Protein AF-A0A0U2Z6M3-F1 (afdb_monomer_lite)

Structure (mmCIF, N/CA/C/O backbone):
data_AF-A0A0U2Z6M3-F1
#
_entry.id   AF-A0A0U2Z6M3-F1
#
loop_
_atom_site.group_PDB
_atom_site.id
_atom_site.type_symbol
_atom_site.label_atom_id
_atom_site.label_alt_id
_atom_site.label_comp_id
_atom_site.label_asym_id
_atom_site.label_entity_id
_atom_site.label_seq_id
_atom_site.pdbx_PDB_ins_code
_atom_site.Cartn_x
_atom_site.Cartn_y
_atom_site.Cartn_z
_atom_site.occupancy
_atom_site.B_iso_or_equiv
_atom_site.auth_seq_id
_atom_site.auth_comp_id
_atom_site.auth_asym_id
_atom_site.auth_atom_id
_atom_site.pdbx_PDB_model_num
ATOM 1 N N . MET A 1 1 ? -27.696 10.901 34.944 1.00 48.94 1 MET A N 1
ATOM 2 C CA . MET A 1 1 ? -27.629 12.377 34.919 1.00 48.94 1 MET A CA 1
ATOM 3 C C . MET A 1 1 ? -26.166 12.754 35.007 1.00 48.94 1 MET A C 1
ATOM 5 O O . MET A 1 1 ? -25.543 12.403 36.001 1.00 48.94 1 MET A O 1
ATOM 9 N N . GLN A 1 2 ? -25.602 13.344 33.951 1.00 55.12 2 GLN A N 1
ATOM 10 C CA . GLN A 1 2 ? -24.229 13.856 33.984 1.00 55.12 2 GLN A CA 1
ATOM 11 C C . GLN A 1 2 ? -24.127 14.938 35.064 1.00 55.12 2 GLN A C 1
ATOM 13 O O . GLN A 1 2 ? -25.045 15.741 35.241 1.00 55.12 2 GLN A O 1
ATOM 18 N N . SER A 1 3 ? -23.038 14.930 35.828 1.00 62.41 3 SER A N 1
ATOM 19 C CA . SER A 1 3 ? -22.749 16.007 36.767 1.00 62.41 3 SER A CA 1
ATOM 20 C C . SER A 1 3 ? -22.324 17.240 35.974 1.00 62.41 3 SER A C 1
ATOM 22 O O . SER A 1 3 ? -21.308 17.187 35.286 1.00 62.41 3 SER A O 1
ATOM 24 N N . ILE A 1 4 ? -23.064 18.340 36.123 1.00 64.38 4 ILE A N 1
ATOM 25 C CA . ILE A 1 4 ? -22.875 19.649 35.455 1.00 64.38 4 ILE A CA 1
ATOM 26 C C . ILE A 1 4 ? -21.410 20.142 35.499 1.00 64.38 4 ILE A C 1
ATOM 28 O O . ILE A 1 4 ? -20.958 20.876 34.631 1.00 64.38 4 ILE A O 1
ATOM 32 N N . HIS A 1 5 ? -20.629 19.703 36.489 1.00 65.81 5 HIS A N 1
ATOM 33 C CA . HIS A 1 5 ? -19.209 20.032 36.635 1.00 65.81 5 HIS A CA 1
ATOM 34 C C . HIS A 1 5 ? -18.276 19.428 35.568 1.00 65.81 5 HIS A C 1
ATOM 36 O O . HIS A 1 5 ? -17.150 19.901 35.429 1.00 65.81 5 HIS A O 1
ATOM 42 N N . LEU A 1 6 ? -18.707 18.398 34.830 1.00 69.06 6 LEU A N 1
ATOM 43 C CA . LEU A 1 6 ? -17.921 17.785 33.749 1.00 69.06 6 LEU A CA 1
ATOM 44 C C . LEU A 1 6 ? -18.058 18.537 32.418 1.00 69.06 6 LEU A C 1
ATOM 46 O O . LEU A 1 6 ? -17.220 18.363 31.537 1.00 69.06 6 LEU A O 1
ATOM 50 N N . ASP A 1 7 ? -19.076 19.387 32.270 1.00 74.69 7 ASP A N 1
ATOM 51 C CA . ASP A 1 7 ? -19.313 20.111 31.026 1.00 74.69 7 ASP A CA 1
ATOM 52 C C . ASP A 1 7 ? -18.236 21.169 30.778 1.00 74.69 7 ASP A C 1
ATOM 54 O O . ASP A 1 7 ? -17.916 21.991 31.642 1.00 74.69 7 ASP A O 1
ATOM 58 N N . PHE A 1 8 ? -17.708 21.194 29.551 1.00 76.31 8 PHE A N 1
ATOM 59 C CA . PHE A 1 8 ? -16.636 22.109 29.147 1.00 76.31 8 PHE A CA 1
ATOM 60 C C . PHE A 1 8 ? -17.009 23.599 29.273 1.00 76.31 8 PHE A C 1
ATOM 6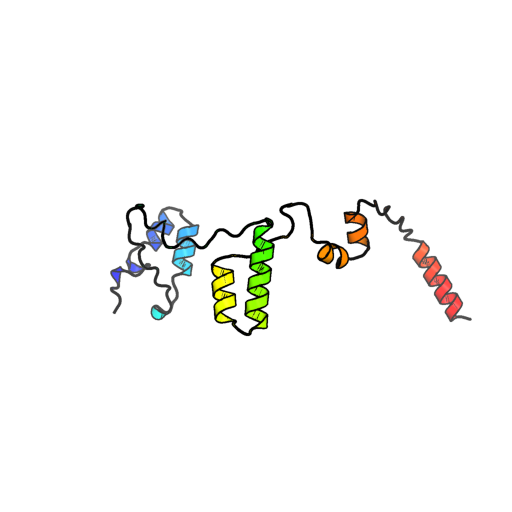2 O O . PHE A 1 8 ? -16.116 24.431 29.462 1.00 76.31 8 PHE A O 1
ATOM 69 N N . GLU A 1 9 ? -18.306 23.930 29.220 1.00 75.12 9 GLU A N 1
ATOM 70 C CA . GLU A 1 9 ? -18.848 25.279 29.459 1.00 75.12 9 GLU A CA 1
ATOM 71 C C . GLU A 1 9 ? -18.714 25.700 30.926 1.00 75.12 9 GLU A C 1
ATOM 73 O O . GLU A 1 9 ? -18.293 26.820 31.217 1.00 75.12 9 GLU A O 1
ATOM 78 N N . TYR A 1 10 ? -19.022 24.792 31.857 1.00 76.69 10 TYR A N 1
ATOM 79 C CA . TYR A 1 10 ? -19.099 25.090 33.289 1.00 76.69 10 TYR A CA 1
ATOM 80 C C . TYR A 1 10 ? -17.792 24.809 34.043 1.00 76.69 10 TYR A C 1
ATOM 82 O O . TYR A 1 10 ? -17.544 25.410 35.087 1.00 76.69 10 TYR A O 1
ATOM 90 N N . ASN A 1 11 ? -16.913 23.960 33.502 1.00 79.06 11 ASN A N 1
ATOM 91 C CA . ASN A 1 11 ? -15.578 23.686 34.054 1.00 79.06 11 ASN A CA 1
ATOM 92 C C . ASN A 1 11 ? -14.562 24.814 33.731 1.00 79.06 11 ASN A C 1
ATOM 94 O O . ASN A 1 11 ? -13.458 24.890 34.273 1.00 79.06 11 ASN A O 1
ATOM 98 N N . GLY A 1 12 ? -14.916 25.741 32.834 1.00 79.69 12 GLY A N 1
ATOM 99 C CA . GLY A 1 12 ? -14.052 26.866 32.462 1.00 79.69 12 GLY A CA 1
ATOM 100 C C . GLY A 1 12 ? -12.838 26.472 31.610 1.00 79.69 12 GLY A C 1
ATOM 101 O O . GLY A 1 12 ? -11.963 27.306 31.371 1.00 79.69 12 GLY A O 1
ATOM 102 N N . SER A 1 13 ? -12.778 25.230 31.119 1.00 82.00 13 SER A N 1
ATOM 103 C CA . SER A 1 13 ? -11.739 24.743 30.199 1.00 82.00 13 SER A CA 1
ATOM 104 C C . SER A 1 13 ? -11.713 25.538 28.892 1.00 82.00 13 SER A C 1
ATOM 106 O O . SER A 1 13 ? -10.637 25.872 28.399 1.00 82.00 13 SER A O 1
ATOM 108 N N . LEU A 1 14 ? -12.886 25.932 28.382 1.00 83.25 14 LEU A N 1
ATOM 109 C CA . LEU A 1 14 ? -13.005 26.789 27.201 1.00 83.25 14 LEU A CA 1
ATOM 110 C C . LEU A 1 14 ? -12.384 28.180 27.436 1.00 83.25 14 LEU A C 1
ATOM 112 O O . LEU A 1 14 ? -11.595 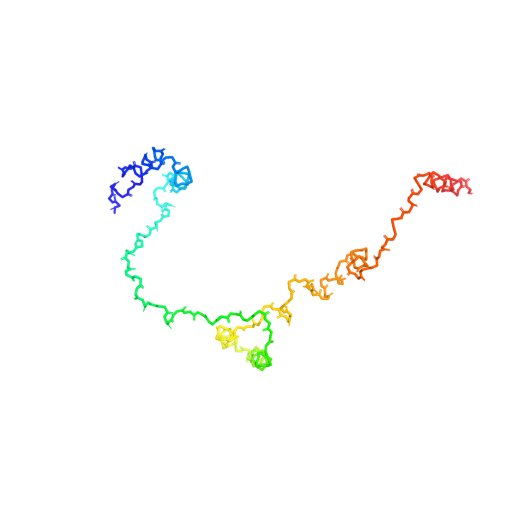28.658 26.622 1.00 83.25 14 LEU A O 1
ATOM 116 N N . ASN A 1 15 ? -12.661 28.792 28.593 1.00 84.44 15 ASN A N 1
ATOM 117 C CA . ASN A 1 15 ? -12.108 30.098 28.974 1.00 84.44 15 ASN A CA 1
ATOM 118 C C . ASN A 1 15 ? -10.588 30.039 29.189 1.00 84.44 15 ASN A C 1
ATOM 120 O O . ASN A 1 15 ? -9.865 30.972 28.830 1.00 84.44 15 ASN A O 1
ATOM 124 N N . LYS A 1 16 ? -10.076 28.928 29.732 1.00 85.19 16 LYS A N 1
ATOM 125 C CA . LYS A 1 16 ? -8.629 28.690 29.856 1.00 85.19 16 LYS A CA 1
ATOM 126 C C . LYS A 1 16 ? -7.969 28.568 28.480 1.00 85.19 16 LYS A C 1
ATOM 128 O O . LYS A 1 16 ? -6.978 29.245 28.234 1.00 85.19 16 LYS A O 1
ATOM 133 N N . ALA A 1 17 ? -8.551 27.796 27.560 1.00 84.75 17 ALA A N 1
ATOM 134 C CA . ALA A 1 17 ? -8.031 27.659 26.197 1.00 84.75 17 ALA A CA 1
ATOM 135 C C . ALA A 1 17 ? -8.030 28.993 25.425 1.00 84.75 17 ALA A C 1
ATOM 137 O O . ALA A 1 17 ? -7.069 29.287 24.712 1.00 84.75 17 ALA A O 1
ATOM 138 N N . ALA A 1 18 ? -9.063 29.822 25.616 1.00 84.25 18 ALA A N 1
ATOM 139 C CA . ALA A 1 18 ? -9.144 31.162 25.034 1.00 84.25 18 ALA A CA 1
ATOM 140 C C . ALA A 1 18 ? -8.088 32.122 25.613 1.00 84.25 18 ALA A C 1
ATOM 142 O O . ALA A 1 18 ? -7.413 32.828 24.868 1.00 84.25 18 ALA A O 1
ATOM 143 N N . SER A 1 19 ? -7.914 32.132 26.938 1.00 83.75 19 SER A N 1
ATOM 144 C CA . SER A 1 19 ? -6.986 33.050 27.621 1.00 83.75 19 SER A CA 1
ATOM 145 C C . SER A 1 19 ? -5.509 32.685 27.449 1.00 83.75 19 SER A C 1
ATOM 147 O O . SER A 1 19 ? -4.660 33.571 27.457 1.00 83.75 19 SER A O 1
ATOM 149 N N . GLN A 1 20 ? -5.190 31.404 27.251 1.00 84.69 20 GLN A N 1
ATOM 150 C CA . GLN A 1 20 ? -3.817 30.921 27.058 1.00 84.69 20 GLN A CA 1
ATOM 151 C C . GLN A 1 20 ? -3.318 31.033 25.604 1.00 84.69 20 GLN A C 1
ATOM 153 O O . GLN A 1 20 ? -2.186 30.658 25.315 1.00 84.69 20 GLN A O 1
ATOM 158 N N . GLY A 1 21 ? -4.137 31.539 24.673 1.00 75.25 21 GLY A N 1
ATOM 159 C CA . GLY A 1 21 ? -3.740 31.716 23.270 1.00 75.25 21 GLY A CA 1
ATOM 160 C C . GLY A 1 21 ? -3.634 30.412 22.467 1.00 75.25 21 GLY A C 1
ATOM 161 O O . GLY A 1 21 ? -3.106 30.407 21.355 1.00 75.25 21 GLY A O 1
ATOM 162 N N . HIS A 1 22 ? -4.160 29.298 22.983 1.00 80.12 22 HIS A N 1
ATOM 163 C CA . HIS A 1 22 ? -4.188 28.013 22.284 1.00 80.12 22 HIS A CA 1
ATOM 164 C C . HIS A 1 22 ? -5.385 27.938 21.326 1.00 80.12 22 HIS A C 1
ATOM 166 O O . HIS A 1 22 ? -6.331 27.182 21.545 1.00 80.12 22 HIS A O 1
ATOM 172 N N . GLY A 1 23 ? -5.335 28.715 20.238 1.00 79.25 23 GLY A N 1
ATOM 173 C CA . GLY A 1 23 ? -6.439 28.840 19.276 1.00 79.25 23 GLY A CA 1
ATOM 174 C C . GLY A 1 23 ? -6.935 27.505 18.705 1.00 79.25 23 GLY A C 1
ATOM 175 O O . GLY A 1 23 ? -8.136 27.321 18.542 1.00 79.25 23 GLY A O 1
ATOM 176 N N . ALA A 1 24 ? -6.037 26.539 18.486 1.00 83.06 24 ALA A N 1
ATOM 177 C CA . ALA A 1 24 ? -6.408 25.198 18.028 1.00 83.06 24 ALA A CA 1
ATOM 178 C C . ALA A 1 24 ? -7.189 24.401 19.089 1.00 83.06 24 ALA A C 1
ATOM 180 O O . ALA A 1 24 ? -8.187 23.762 18.768 1.00 83.06 24 ALA A O 1
ATOM 181 N N . ALA A 1 25 ? -6.771 24.471 20.358 1.00 81.19 25 ALA A N 1
ATOM 182 C CA . ALA A 1 25 ? -7.468 23.809 21.459 1.00 81.19 25 ALA A CA 1
ATOM 183 C C . ALA A 1 25 ? -8.833 24.459 21.717 1.00 81.19 25 ALA A C 1
ATOM 185 O O . ALA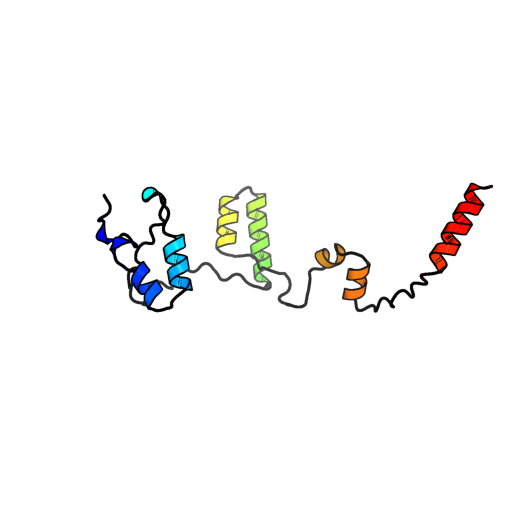 A 1 25 ? -9.816 23.761 21.942 1.00 81.19 25 ALA A O 1
ATOM 186 N N . PHE A 1 26 ? -8.909 25.788 21.622 1.00 86.00 26 PHE A N 1
ATOM 187 C CA . PHE A 1 26 ? -10.168 26.519 21.708 1.00 86.00 26 PHE A CA 1
ATOM 188 C C . PHE A 1 26 ? -11.127 26.141 20.571 1.00 86.00 26 PHE A C 1
ATOM 190 O O . PHE A 1 26 ? -12.276 25.804 20.839 1.00 86.00 26 PHE A O 1
ATOM 197 N N . ALA A 1 27 ? -10.655 26.133 19.319 1.00 86.00 27 ALA A N 1
ATOM 198 C CA . ALA A 1 27 ? -11.467 25.753 18.164 1.00 86.00 27 ALA A CA 1
ATOM 199 C C . ALA A 1 27 ? -11.975 24.307 18.264 1.00 86.00 27 ALA A C 1
ATOM 201 O O . ALA A 1 27 ? -13.131 24.041 17.946 1.00 86.00 27 ALA A O 1
ATOM 202 N N . LEU A 1 28 ? -11.142 23.386 18.758 1.00 84.19 28 LEU A N 1
ATOM 203 C CA . LEU A 1 28 ? -11.536 22.000 19.000 1.00 84.19 28 LEU A CA 1
ATOM 204 C C . LEU A 1 28 ? -12.596 21.891 20.107 1.00 84.19 28 LEU A C 1
ATOM 206 O O . LEU A 1 28 ? -13.615 21.236 19.907 1.00 84.19 28 LEU A O 1
ATOM 210 N N . LEU A 1 29 ? -12.387 22.545 21.255 1.00 84.62 29 LEU A N 1
ATOM 211 C CA . LEU A 1 29 ? -13.356 22.558 22.359 1.00 84.62 29 LEU A CA 1
ATOM 212 C C . LEU A 1 29 ? -14.694 23.168 21.933 1.00 84.62 29 LEU A C 1
ATOM 214 O O . LEU A 1 29 ? -15.740 22.659 22.323 1.00 84.62 29 LEU A O 1
ATOM 218 N N . LEU A 1 30 ? -14.658 24.214 21.105 1.00 84.56 30 LEU A N 1
ATOM 219 C CA . LEU A 1 30 ? -15.847 24.838 20.533 1.00 84.56 30 LEU A CA 1
ATOM 220 C C . LEU A 1 30 ? -16.561 23.905 19.543 1.00 84.56 30 LEU A C 1
ATOM 222 O O . LEU A 1 30 ? -17.780 23.801 19.581 1.00 84.56 30 LEU A O 1
ATOM 226 N N . ALA A 1 31 ? -15.819 23.187 18.696 1.00 82.81 31 ALA A N 1
ATOM 227 C CA . ALA A 1 31 ? -16.391 22.230 17.746 1.00 82.81 31 ALA A CA 1
ATOM 228 C C . ALA A 1 31 ? -17.024 21.006 18.433 1.00 82.81 31 ALA A C 1
ATOM 230 O O . ALA A 1 31 ? -17.983 20.440 17.917 1.00 82.81 31 ALA A O 1
ATOM 231 N N . MET A 1 32 ? -16.516 20.607 19.603 1.00 78.69 32 MET A N 1
ATOM 232 C CA . MET A 1 32 ? -17.108 19.540 20.424 1.00 78.69 32 MET A CA 1
ATOM 233 C C . MET A 1 32 ? -18.355 19.998 21.200 1.00 78.69 32 MET A C 1
ATOM 235 O O . MET A 1 32 ? -19.069 19.172 21.772 1.00 78.69 32 MET A O 1
ATOM 239 N N . LEU A 1 33 ? -18.628 21.305 21.224 1.00 80.75 33 LEU A N 1
ATOM 240 C CA . LEU A 1 33 ? -19.733 21.915 21.949 1.00 80.75 33 LEU A CA 1
ATOM 241 C C . LEU A 1 33 ? -21.021 21.906 21.106 1.00 80.75 33 LEU A C 1
ATOM 243 O O . LEU A 1 33 ? -21.472 22.932 20.606 1.00 80.75 33 LEU A O 1
ATOM 247 N N . GLN A 1 34 ? -21.624 20.733 20.916 1.00 70.25 34 GLN A N 1
ATOM 248 C CA . GLN A 1 34 ? -22.904 20.626 20.207 1.00 70.25 34 GLN A CA 1
ATOM 249 C C . GLN A 1 34 ? -24.069 21.109 21.092 1.00 70.25 34 GLN A C 1
ATOM 251 O O . GLN A 1 34 ? -24.056 20.901 22.305 1.00 70.25 34 GLN A O 1
ATOM 256 N N . GLU A 1 35 ? -25.098 21.735 20.514 1.00 69.50 35 GLU A N 1
ATOM 257 C CA . GLU A 1 35 ? -26.272 22.220 21.269 1.00 69.50 35 GLU A CA 1
ATOM 258 C C . GLU A 1 35 ? -27.013 21.082 21.994 1.00 69.50 35 GLU A C 1
ATOM 260 O O . GLU A 1 35 ? -27.497 21.253 23.113 1.00 69.50 35 GLU A O 1
ATOM 265 N N . ASN A 1 36 ? -27.047 19.889 21.391 1.00 74.44 36 ASN A N 1
ATOM 266 C CA . ASN A 1 36 ? -27.603 18.694 22.012 1.00 74.44 36 ASN A CA 1
ATOM 267 C C . ASN A 1 36 ? -26.555 17.992 22.890 1.00 74.44 36 ASN A C 1
ATOM 269 O O . ASN A 1 36 ? -25.618 17.377 22.384 1.00 74.44 36 ASN A O 1
ATOM 273 N N . GLN A 1 37 ? -26.755 18.034 24.209 1.00 65.38 37 GLN A N 1
ATOM 274 C CA . GLN A 1 37 ? -25.890 17.388 25.206 1.00 65.38 37 GLN A CA 1
ATOM 275 C C . GLN A 1 37 ? -25.747 15.870 24.989 1.00 65.38 37 GLN A C 1
ATOM 277 O O . GLN A 1 37 ? -24.699 15.302 25.288 1.00 65.38 37 GLN A O 1
ATOM 282 N N . LEU A 1 38 ? -26.775 15.209 24.441 1.00 69.00 38 LEU A N 1
ATOM 283 C CA . LEU A 1 38 ? -26.752 13.762 24.192 1.00 69.00 38 LEU A CA 1
ATOM 284 C C . LEU A 1 38 ? -25.850 13.363 23.017 1.00 69.00 38 LEU A C 1
ATOM 286 O O . LEU A 1 38 ? -25.376 12.230 22.986 1.00 69.00 38 LEU A O 1
ATOM 290 N N . ASP A 1 39 ? -25.594 14.286 22.089 1.00 69.00 39 ASP A N 1
ATOM 291 C CA . ASP A 1 39 ? -24.781 14.042 20.891 1.00 69.00 39 ASP A CA 1
ATOM 292 C C . ASP A 1 39 ? -23.312 14.448 21.081 1.00 69.00 39 ASP A C 1
ATOM 294 O O . ASP A 1 39 ? -22.495 14.289 20.172 1.00 69.00 39 ASP A O 1
ATOM 298 N N . ARG A 1 40 ? -22.948 14.991 22.250 1.00 71.56 40 ARG A N 1
ATOM 299 C CA . ARG A 1 40 ? -21.569 15.411 22.514 1.00 71.56 40 ARG A CA 1
ATOM 300 C C . ARG A 1 40 ? -20.660 14.181 22.623 1.00 71.56 40 ARG A C 1
ATOM 302 O O . ARG A 1 40 ? -20.964 13.264 23.394 1.00 71.56 40 ARG A O 1
ATOM 309 N N . PRO A 1 41 ? -19.524 14.146 21.901 1.00 64.44 41 PRO A N 1
ATOM 310 C CA . PRO A 1 41 ? -18.605 13.021 21.969 1.00 64.44 41 PRO A CA 1
ATOM 311 C C . PRO A 1 41 ? -18.012 12.909 23.378 1.00 64.44 41 PRO A C 1
ATOM 313 O O . PRO A 1 41 ? -17.341 13.818 23.866 1.00 64.44 41 PRO A O 1
ATOM 316 N N . GLN A 1 42 ? -18.248 11.773 24.033 1.00 65.00 42 GLN A N 1
ATOM 317 C CA . GLN A 1 42 ? -17.646 11.463 25.327 1.00 65.00 42 GLN A CA 1
ATOM 318 C C . GLN A 1 42 ? -16.240 10.919 25.096 1.00 65.00 42 GLN A C 1
ATOM 320 O O . GLN A 1 42 ? -16.043 9.739 24.808 1.00 65.00 42 GLN A O 1
ATOM 325 N N . LEU A 1 43 ? -15.251 11.796 25.214 1.00 62.28 43 LEU A N 1
ATOM 326 C CA . LEU A 1 43 ? -13.865 11.374 25.336 1.00 62.28 43 LEU A CA 1
ATOM 327 C C . LEU A 1 43 ? -13.691 10.869 26.767 1.00 62.28 43 LEU A C 1
ATOM 329 O O . LEU A 1 43 ? -13.694 11.661 27.707 1.00 62.28 43 LEU A O 1
ATOM 333 N N . ALA A 1 44 ? -13.588 9.553 26.943 1.00 63.09 44 ALA A N 1
ATOM 334 C CA . ALA A 1 44 ? -13.149 9.011 28.219 1.00 63.09 44 ALA A CA 1
ATOM 335 C C . ALA A 1 44 ? -11.800 9.655 28.563 1.00 63.09 44 ALA A C 1
ATOM 337 O O . ALA A 1 44 ? -10.906 9.702 27.710 1.00 63.09 44 ALA A O 1
ATOM 338 N N . GLU A 1 45 ? -11.654 10.165 29.790 1.00 58.44 45 GLU A N 1
ATOM 339 C CA . GLU A 1 45 ? -10.336 10.533 30.291 1.00 58.44 45 GLU A CA 1
ATOM 340 C C . GLU A 1 45 ? -9.466 9.292 30.156 1.00 58.44 45 GLU A C 1
ATOM 342 O O . GLU A 1 45 ? -9.738 8.253 30.763 1.00 58.44 45 GLU A O 1
ATOM 347 N N . ARG A 1 46 ? -8.458 9.372 29.283 1.00 52.69 46 ARG A N 1
ATOM 348 C CA . ARG A 1 46 ? -7.462 8.319 29.191 1.00 52.69 46 ARG A CA 1
ATOM 349 C C . ARG A 1 46 ? -6.861 8.239 30.591 1.00 52.69 46 ARG A C 1
ATOM 351 O O . ARG A 1 46 ? -6.322 9.260 31.031 1.00 52.69 46 ARG A O 1
ATOM 358 N N . PRO A 1 47 ? -6.979 7.107 31.308 1.00 52.31 47 PRO A N 1
ATOM 359 C CA . PRO A 1 47 ? -6.273 6.981 32.567 1.00 52.31 47 PRO A CA 1
ATOM 360 C C . PRO A 1 47 ? -4.816 7.331 32.279 1.00 52.31 47 PRO A C 1
ATOM 362 O O . PRO A 1 47 ? -4.280 6.958 31.228 1.00 52.31 47 PRO A O 1
ATOM 365 N N . ALA A 1 48 ? -4.200 8.114 33.164 1.00 56.31 48 ALA A N 1
ATOM 366 C CA . ALA A 1 48 ? -2.761 8.327 33.161 1.00 56.31 48 ALA A CA 1
ATOM 367 C C . ALA A 1 48 ? -2.092 6.997 33.548 1.00 56.31 48 ALA A C 1
ATOM 369 O O . ALA A 1 48 ? -1.524 6.850 34.625 1.00 56.31 48 ALA A O 1
ATOM 370 N N . ASP A 1 49 ? -2.261 5.987 32.701 1.00 47.22 49 ASP A N 1
ATOM 371 C CA . ASP A 1 49 ? -1.709 4.669 32.891 1.00 47.22 49 ASP A CA 1
ATOM 372 C C . ASP A 1 49 ? -0.253 4.733 32.468 1.00 47.22 49 ASP A C 1
ATOM 374 O O . ASP A 1 49 ? 0.084 4.960 31.305 1.00 47.22 49 ASP A O 1
ATOM 378 N N . ASN A 1 50 ? 0.584 4.577 33.492 1.00 48.44 50 ASN A N 1
ATOM 379 C CA . ASN A 1 50 ? 1.938 4.057 33.455 1.00 48.44 50 ASN A CA 1
ATOM 380 C C . ASN A 1 50 ? 2.315 3.496 32.078 1.00 48.44 50 ASN A C 1
ATOM 382 O O . ASN A 1 50 ? 1.771 2.482 31.640 1.00 48.44 50 ASN A O 1
ATOM 386 N N . GLU A 1 51 ? 3.309 4.115 31.443 1.00 52.12 51 GLU A N 1
ATOM 387 C CA . GLU A 1 51 ? 3.944 3.725 30.175 1.00 52.12 51 GLU A CA 1
ATOM 388 C C . GLU A 1 51 ? 4.676 2.362 30.244 1.00 52.12 51 GLU A C 1
ATOM 390 O O . GLU A 1 51 ? 5.721 2.141 29.632 1.00 52.12 51 GLU A O 1
ATOM 395 N N . GLN A 1 52 ? 4.171 1.410 31.024 1.00 53.47 52 GLN A N 1
ATOM 396 C CA . GLN A 1 52 ? 4.811 0.141 31.314 1.00 53.47 52 GLN A CA 1
ATOM 397 C C . GLN A 1 52 ? 3.998 -1.018 30.730 1.00 53.47 52 GLN A C 1
ATOM 399 O O . GLN A 1 52 ? 3.127 -1.602 31.361 1.00 53.47 52 GLN A O 1
ATOM 404 N N . LYS A 1 53 ? 4.419 -1.414 29.521 1.00 53.34 53 LYS A N 1
ATOM 405 C CA . LYS A 1 53 ? 4.419 -2.806 29.031 1.00 53.34 53 LYS A CA 1
ATOM 406 C C . LYS A 1 53 ? 3.062 -3.498 28.792 1.00 53.34 53 LYS A C 1
ATOM 408 O O . LYS A 1 53 ? 2.926 -4.677 29.096 1.00 53.34 53 LYS A O 1
ATOM 413 N N . GLN A 1 54 ? 2.124 -2.854 28.098 1.00 49.72 54 GLN A N 1
ATOM 414 C CA . GLN A 1 54 ? 1.087 -3.580 27.327 1.00 49.72 54 GLN A CA 1
ATOM 415 C C . GLN A 1 54 ? 1.505 -3.873 25.868 1.00 49.72 54 GLN A C 1
ATOM 417 O O . GLN A 1 54 ? 0.745 -4.428 25.087 1.00 49.72 54 GLN A O 1
ATOM 422 N N . ALA A 1 55 ? 2.742 -3.546 25.484 1.00 52.50 55 ALA A N 1
ATOM 423 C CA . ALA A 1 55 ? 3.189 -3.514 24.088 1.00 52.50 55 ALA A CA 1
ATOM 424 C C . ALA A 1 55 ? 3.403 -4.878 23.389 1.00 52.50 55 ALA A C 1
ATOM 426 O O . ALA A 1 55 ? 3.834 -4.890 22.241 1.00 52.50 55 ALA A O 1
ATOM 427 N N . LEU A 1 56 ? 3.161 -6.017 24.046 1.00 53.25 56 LEU A N 1
ATOM 428 C CA . LEU A 1 56 ? 3.553 -7.333 23.511 1.00 53.25 56 LEU A CA 1
ATOM 429 C C . LEU A 1 56 ? 2.402 -8.211 23.006 1.00 53.25 56 LEU A C 1
ATOM 431 O O . LEU A 1 56 ? 2.686 -9.157 22.280 1.00 53.25 56 LEU A O 1
ATOM 435 N N . PHE A 1 57 ? 1.140 -7.914 23.333 1.00 53.31 57 PHE A N 1
ATOM 436 C CA . PHE A 1 57 ? 0.024 -8.812 22.989 1.00 53.31 57 PHE A CA 1
ATOM 437 C C . PHE A 1 57 ? -0.929 -8.306 21.897 1.00 53.31 57 PHE A C 1
ATOM 439 O O . PHE A 1 57 ? -1.686 -9.114 21.374 1.00 53.31 57 PHE A O 1
ATOM 446 N N . ASP A 1 58 ? -0.831 -7.040 21.472 1.00 60.12 58 ASP A N 1
ATOM 447 C CA . ASP A 1 58 ? -1.828 -6.438 20.565 1.00 60.12 58 ASP A CA 1
A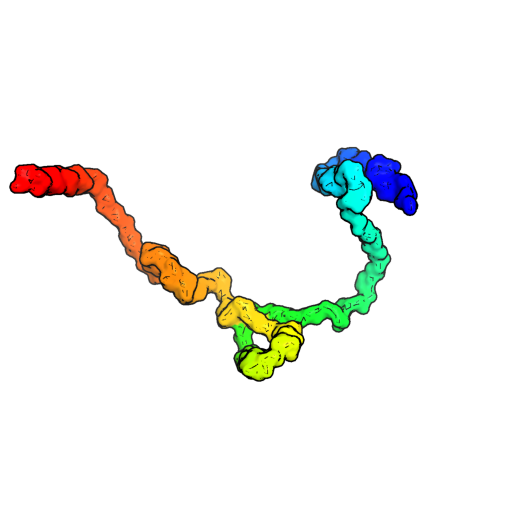TOM 448 C C . ASP A 1 58 ? -1.270 -5.913 19.233 1.00 60.12 58 ASP A C 1
ATOM 450 O O . ASP A 1 58 ? -2.001 -5.293 18.456 1.00 60.12 58 ASP A O 1
ATOM 454 N N . LYS A 1 59 ? 0.018 -6.118 18.924 1.00 69.38 59 LYS A N 1
ATOM 455 C CA . LYS A 1 59 ? 0.559 -5.603 17.660 1.00 69.38 59 LYS A CA 1
ATOM 456 C C . LYS A 1 59 ? 0.279 -6.589 16.527 1.00 69.38 59 LYS A C 1
ATOM 458 O O . LYS A 1 59 ? 0.833 -7.685 16.497 1.00 69.38 59 LYS A O 1
ATOM 463 N N . ALA A 1 60 ? -0.579 -6.177 15.593 1.00 74.06 60 ALA A N 1
ATOM 464 C CA . ALA A 1 60 ? -0.733 -6.853 14.311 1.00 74.06 60 ALA A CA 1
ATOM 465 C C . ALA A 1 60 ? 0.642 -7.005 13.623 1.00 74.06 60 ALA A C 1
ATOM 467 O O . ALA A 1 60 ? 1.509 -6.143 13.816 1.00 74.06 60 ALA A O 1
ATOM 468 N N . PRO A 1 61 ? 0.859 -8.082 12.848 1.00 84.44 61 PRO A N 1
ATOM 469 C CA . PRO A 1 61 ? 2.104 -8.273 12.114 1.00 84.44 61 PRO A CA 1
ATOM 470 C C . PRO A 1 61 ? 2.376 -7.072 11.201 1.00 84.44 61 PRO A C 1
ATOM 472 O O . PRO A 1 61 ? 1.465 -6.542 10.562 1.00 84.44 61 PRO A O 1
ATOM 475 N N . ASP A 1 62 ? 3.634 -6.631 11.158 1.00 85.31 62 ASP A N 1
ATOM 476 C CA . ASP A 1 62 ? 4.035 -5.517 10.303 1.00 85.31 62 ASP A CA 1
ATOM 477 C C . ASP A 1 62 ? 3.848 -5.912 8.827 1.00 85.31 62 ASP A C 1
ATOM 479 O O . ASP A 1 62 ? 4.243 -6.999 8.401 1.00 85.31 62 ASP A O 1
ATOM 483 N N . ILE A 1 63 ? 3.234 -5.023 8.042 1.00 87.81 63 ILE A N 1
ATOM 484 C CA . ILE A 1 63 ? 2.944 -5.274 6.628 1.00 87.81 63 ILE A CA 1
ATOM 485 C C . ILE A 1 63 ? 4.214 -5.000 5.804 1.00 87.81 63 ILE A C 1
ATOM 487 O O . ILE A 1 63 ? 4.736 -3.880 5.845 1.00 87.81 63 ILE A O 1
ATOM 491 N N . PRO A 1 64 ? 4.728 -5.982 5.046 1.00 88.81 64 PRO A N 1
ATOM 492 C CA . PRO A 1 64 ? 5.943 -5.804 4.264 1.00 88.81 64 PRO A CA 1
ATOM 493 C C . PRO A 1 64 ? 5.713 -4.875 3.060 1.00 88.81 64 PRO A C 1
ATOM 495 O O . PRO A 1 64 ? 4.687 -4.923 2.387 1.00 88.81 64 PRO A O 1
ATOM 498 N N . LEU A 1 65 ? 6.698 -4.024 2.755 1.00 88.38 65 LEU A N 1
ATOM 499 C CA . LEU A 1 65 ? 6.629 -3.105 1.605 1.00 88.38 65 LEU A CA 1
ATOM 500 C C . LEU A 1 65 ? 6.921 -3.797 0.271 1.00 88.38 65 LEU A C 1
ATOM 502 O O . LEU A 1 65 ? 6.358 -3.423 -0.751 1.00 88.38 65 LEU A O 1
ATOM 506 N N . LYS A 1 66 ? 7.829 -4.778 0.293 1.00 88.56 66 LYS A N 1
ATOM 507 C CA . LYS A 1 66 ? 8.176 -5.625 -0.849 1.00 88.56 66 LYS A CA 1
ATOM 508 C C . LYS A 1 66 ? 8.005 -7.089 -0.480 1.00 88.56 66 LYS A C 1
AT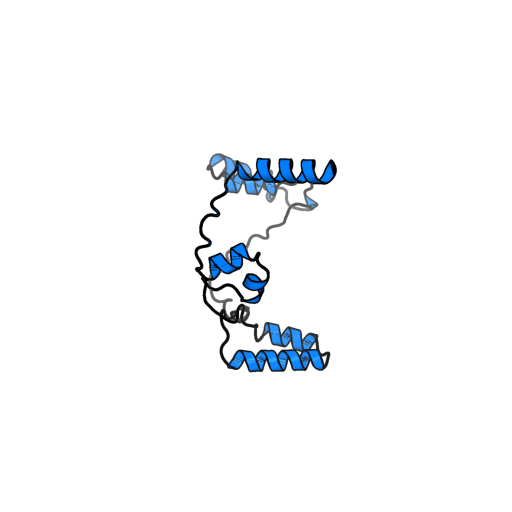OM 510 O O . LYS A 1 66 ? 8.170 -7.445 0.689 1.00 88.56 66 LYS A O 1
ATOM 515 N N . PRO A 1 67 ? 7.787 -7.947 -1.471 1.00 89.44 67 PRO A N 1
ATOM 516 C CA . PRO A 1 67 ? 7.789 -9.370 -1.258 1.00 89.44 67 PRO A CA 1
ATOM 517 C C . PRO A 1 67 ? 9.170 -9.970 -1.015 1.00 89.44 67 PRO A C 1
ATOM 519 O O . PRO A 1 67 ? 10.175 -9.601 -1.620 1.00 89.44 67 PRO A O 1
ATOM 522 N N . GLU A 1 68 ? 9.150 -10.979 -0.161 1.00 89.88 68 GLU A N 1
ATOM 523 C CA . GLU A 1 68 ? 10.189 -11.986 0.083 1.00 89.88 68 GLU A CA 1
ATOM 524 C C . GLU A 1 68 ? 9.637 -13.332 -0.435 1.00 89.88 68 GLU A C 1
ATOM 526 O O . GLU A 1 68 ? 8.415 -13.506 -0.365 1.00 89.88 68 GLU A O 1
ATOM 531 N N . PRO A 1 69 ? 10.454 -14.302 -0.889 1.00 88.75 69 PRO A N 1
ATOM 532 C CA . PRO A 1 69 ? 9.961 -15.556 -1.480 1.00 88.75 69 PRO A CA 1
ATOM 533 C C . PRO A 1 69 ? 8.891 -16.303 -0.662 1.00 88.75 69 PRO A C 1
ATOM 535 O O . PRO A 1 69 ? 7.956 -16.855 -1.231 1.00 88.75 69 PRO A O 1
ATOM 538 N N . GLN A 1 70 ? 8.970 -16.251 0.671 1.00 90.19 70 GLN A N 1
ATOM 539 C CA . GLN A 1 70 ? 7.985 -16.853 1.582 1.00 90.19 70 GLN A CA 1
ATOM 540 C C . GLN A 1 70 ? 6.554 -16.312 1.408 1.00 90.19 70 GLN A C 1
ATOM 542 O O . GLN A 1 70 ? 5.584 -17.035 1.621 1.00 90.19 70 GLN A O 1
ATOM 547 N N . HIS A 1 71 ? 6.398 -15.052 0.990 1.00 91.50 71 HIS A N 1
ATOM 548 C CA . HIS A 1 71 ? 5.076 -14.450 0.822 1.00 91.50 71 HIS A CA 1
ATOM 549 C C . HIS A 1 71 ? 4.321 -15.097 -0.339 1.00 91.50 71 HIS A C 1
ATOM 551 O O . HIS A 1 71 ? 3.095 -15.094 -0.340 1.00 91.50 71 HIS A O 1
ATOM 557 N N . TRP A 1 72 ? 5.027 -15.678 -1.318 1.00 90.75 72 TRP A N 1
ATOM 558 C CA . TRP A 1 72 ? 4.379 -16.293 -2.481 1.00 90.75 72 TRP A CA 1
ATOM 559 C C . TRP A 1 72 ? 3.683 -17.586 -2.074 1.00 90.75 72 TRP A C 1
ATOM 561 O O . TRP A 1 72 ? 2.588 -17.885 -2.541 1.00 90.75 72 TRP A O 1
ATOM 571 N N . GLU A 1 73 ? 4.284 -18.315 -1.135 1.00 92.94 73 GLU A N 1
ATOM 572 C CA . GLU A 1 73 ? 3.669 -19.489 -0.523 1.00 92.94 73 GLU A CA 1
ATOM 573 C C . GLU A 1 73 ? 2.466 -19.105 0.351 1.00 92.94 73 GLU A C 1
ATOM 575 O O . GLU A 1 73 ? 1.468 -19.829 0.381 1.00 92.94 73 GLU A O 1
ATOM 580 N N . PHE A 1 74 ? 2.528 -17.965 1.049 1.00 93.62 74 PHE A N 1
ATOM 581 C CA . PHE A 1 74 ? 1.410 -17.474 1.861 1.00 93.62 74 PHE A CA 1
ATOM 582 C C . PHE A 1 74 ? 0.207 -17.071 1.011 1.00 93.62 74 PHE A C 1
ATOM 584 O O . PHE A 1 74 ? -0.917 -17.429 1.371 1.00 93.62 74 PHE A O 1
ATOM 591 N N . GLU A 1 75 ? 0.439 -16.403 -0.119 1.00 92.12 75 GLU A N 1
ATOM 592 C CA . GLU A 1 75 ? -0.607 -16.064 -1.090 1.00 92.12 75 GLU A CA 1
ATOM 593 C C . GLU A 1 75 ? -1.186 -17.309 -1.766 1.00 92.12 75 GLU A C 1
ATOM 595 O O . GLU A 1 75 ? -2.404 -17.421 -1.900 1.00 92.12 75 GLU A O 1
ATOM 600 N N . ALA A 1 76 ? -0.352 -18.297 -2.107 1.00 93.62 76 ALA A N 1
ATOM 601 C CA . ALA A 1 76 ? -0.836 -19.569 -2.643 1.00 93.62 76 ALA A CA 1
ATOM 602 C C . ALA A 1 76 ? -1.792 -20.270 -1.660 1.00 93.62 76 ALA A C 1
ATOM 604 O O . ALA A 1 76 ? -2.894 -20.663 -2.041 1.00 93.62 76 ALA A O 1
ATOM 605 N N . ARG A 1 77 ? -1.436 -20.337 -0.368 1.00 93.62 77 ARG A N 1
ATOM 606 C CA . ARG A 1 77 ? -2.334 -20.890 0.665 1.00 93.62 77 ARG A CA 1
ATOM 607 C C . ARG A 1 77 ? -3.602 -20.059 0.851 1.00 93.62 77 ARG A C 1
ATOM 609 O O . ARG A 1 77 ? -4.668 -20.620 1.095 1.00 93.62 77 ARG A O 1
ATOM 616 N N . HIS A 1 78 ? -3.506 -18.734 0.763 1.00 93.81 78 HIS A N 1
ATOM 617 C CA . HIS A 1 78 ? -4.677 -17.863 0.835 1.00 93.81 78 HIS A CA 1
ATOM 618 C C . HIS A 1 78 ? -5.646 -18.140 -0.325 1.00 93.81 78 HIS A C 1
ATOM 620 O O . HIS A 1 78 ? -6.848 -18.303 -0.098 1.00 93.81 78 HIS A O 1
ATOM 626 N N . ALA A 1 79 ? -5.116 -18.281 -1.543 1.00 94.31 79 ALA A N 1
ATOM 627 C CA . ALA A 1 79 ? -5.882 -18.654 -2.727 1.00 94.31 79 ALA A CA 1
ATOM 628 C C . ALA A 1 79 ? -6.534 -20.040 -2.580 1.00 94.31 79 ALA A C 1
ATOM 630 O O . ALA A 1 79 ? -7.706 -20.192 -2.929 1.00 94.31 79 ALA A O 1
ATOM 631 N N . ASP A 1 80 ? -5.839 -21.016 -1.989 1.00 96.25 80 ASP A N 1
ATOM 632 C CA . ASP A 1 80 ? -6.406 -22.339 -1.698 1.00 96.25 80 ASP A CA 1
ATOM 633 C C . ASP A 1 80 ? -7.604 -22.256 -0.738 1.00 96.25 80 ASP A C 1
ATOM 635 O O . ASP A 1 80 ? -8.641 -22.878 -0.988 1.00 96.25 80 ASP A O 1
ATOM 639 N N . TYR A 1 81 ? -7.515 -21.453 0.332 1.00 94.94 81 TYR A N 1
ATOM 640 C CA . TYR A 1 81 ? -8.644 -21.244 1.249 1.00 94.94 81 TYR A CA 1
ATOM 641 C C . TYR A 1 81 ? -9.842 -20.586 0.557 1.00 94.94 81 TYR A C 1
ATOM 643 O O . TYR A 1 81 ? -10.987 -20.965 0.821 1.00 94.94 81 TYR A O 1
ATOM 651 N N . ILE A 1 82 ? -9.596 -19.629 -0.343 1.00 94.31 82 ILE A N 1
ATOM 652 C CA . ILE A 1 82 ? -10.653 -19.002 -1.148 1.00 94.31 82 ILE A CA 1
ATOM 653 C C . ILE A 1 82 ? -11.285 -20.031 -2.090 1.00 94.31 82 ILE A C 1
ATOM 655 O O . ILE A 1 82 ? -12.512 -20.120 -2.160 1.00 94.31 82 ILE A O 1
ATOM 659 N N . HIS A 1 83 ? -10.471 -20.839 -2.775 1.00 96.06 83 HIS A N 1
ATOM 660 C CA . HIS A 1 83 ? -10.946 -21.866 -3.702 1.00 96.06 83 HIS A CA 1
ATOM 661 C C . HIS A 1 83 ? -11.815 -22.918 -2.998 1.00 96.06 83 HIS A C 1
ATOM 663 O O . HIS A 1 83 ? -12.844 -23.339 -3.526 1.00 96.06 83 HIS A O 1
ATOM 669 N N . GLN A 1 84 ? -11.458 -23.274 -1.763 1.00 95.69 84 GLN A N 1
ATOM 670 C CA . GLN A 1 84 ? -12.225 -24.181 -0.905 1.00 95.69 84 GLN A CA 1
ATOM 671 C C . GLN A 1 84 ? -13.439 -23.517 -0.225 1.00 95.69 84 GLN A C 1
ATOM 673 O O . GLN A 1 84 ? -14.073 -24.137 0.628 1.00 95.69 84 GLN A O 1
ATOM 678 N N . GLN A 1 85 ? -13.774 -22.269 -0.577 1.00 93.81 85 GLN A N 1
ATOM 679 C CA . GLN A 1 85 ? -14.881 -21.486 -0.007 1.00 93.81 85 GLN A CA 1
ATOM 680 C C . GLN A 1 85 ? -14.765 -21.241 1.512 1.00 93.81 85 GLN A C 1
ATOM 682 O O . GLN A 1 85 ? -15.746 -20.918 2.185 1.00 93.81 85 GLN A O 1
ATOM 687 N N . GLN A 1 86 ? -13.557 -21.329 2.074 1.00 95.12 86 GLN A N 1
ATOM 688 C CA . GLN A 1 86 ? -13.286 -21.117 3.498 1.00 95.12 86 GLN A CA 1
ATOM 689 C C . GLN A 1 86 ? -12.928 -19.653 3.787 1.00 95.12 86 GLN A C 1
ATOM 691 O O . GLN A 1 86 ? -11.824 -19.333 4.227 1.00 95.12 86 GLN A O 1
ATOM 696 N N . LEU A 1 87 ? -13.874 -18.736 3.565 1.00 93.38 87 LEU A N 1
ATOM 697 C CA . LEU A 1 87 ? -13.621 -17.288 3.667 1.00 93.38 87 LEU A CA 1
ATOM 698 C C . LEU A 1 87 ? -13.174 -16.830 5.066 1.00 93.38 87 LEU A C 1
ATOM 700 O O . LEU A 1 87 ? -12.366 -15.911 5.187 1.00 93.38 87 LEU A O 1
ATOM 704 N N . VAL A 1 88 ? -13.669 -17.472 6.128 1.00 94.44 88 VAL A N 1
ATOM 705 C CA . VAL A 1 88 ? -13.274 -17.151 7.512 1.00 94.44 88 VAL A CA 1
ATOM 706 C C . VAL A 1 88 ? -11.811 -17.519 7.754 1.00 94.44 88 VAL A C 1
ATOM 708 O O . VAL A 1 88 ? -11.051 -16.704 8.276 1.00 94.44 88 VAL A O 1
ATOM 711 N N . SER A 1 89 ? -11.408 -18.715 7.318 1.00 93.56 89 SER A N 1
ATOM 712 C CA . SER A 1 89 ? -10.022 -19.184 7.387 1.00 93.56 89 SER A CA 1
ATOM 713 C C . SER A 1 89 ? -9.104 -18.314 6.533 1.00 93.56 89 SER A C 1
ATOM 715 O O . SER A 1 89 ? -8.047 -17.907 7.004 1.00 93.56 89 SER A O 1
ATOM 717 N N . ALA A 1 90 ? -9.535 -17.956 5.318 1.00 93.69 90 ALA A N 1
ATOM 718 C CA . ALA A 1 90 ? -8.795 -17.068 4.425 1.00 93.69 90 ALA A CA 1
ATOM 719 C C . ALA A 1 90 ? -8.555 -15.693 5.068 1.00 93.69 90 ALA A C 1
ATOM 721 O O . ALA A 1 90 ? -7.430 -15.19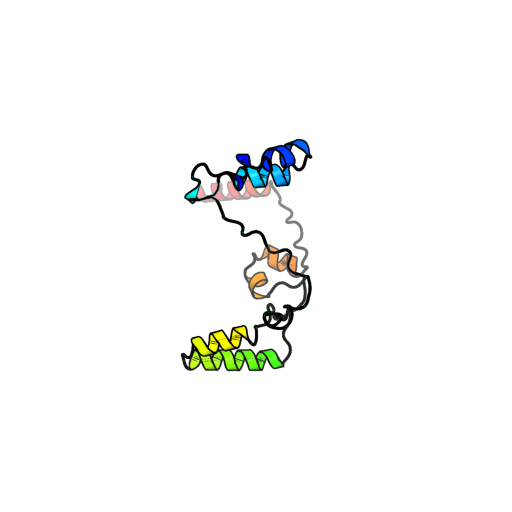2 5.062 1.00 93.69 90 ALA A O 1
ATOM 722 N N . ARG A 1 91 ? -9.592 -15.103 5.677 1.00 93.12 91 ARG A N 1
ATOM 723 C CA . ARG A 1 91 ? -9.493 -13.810 6.365 1.00 93.12 91 ARG A CA 1
ATOM 724 C C . ARG A 1 91 ? -8.553 -13.878 7.566 1.00 93.12 91 ARG A C 1
ATOM 726 O O . ARG A 1 91 ? -7.702 -13.007 7.705 1.00 93.12 91 ARG A O 1
ATOM 733 N N . LEU A 1 92 ? -8.679 -14.904 8.408 1.00 92.75 92 LEU A N 1
ATOM 734 C CA . LEU A 1 92 ? -7.771 -15.101 9.541 1.00 92.75 92 LEU A CA 1
ATOM 735 C C . LEU A 1 92 ? -6.323 -15.267 9.064 1.00 92.75 92 LEU A C 1
ATOM 737 O O . LEU A 1 92 ? -5.420 -14.644 9.614 1.00 92.75 92 LEU A O 1
ATOM 741 N N . TRP A 1 93 ? -6.114 -16.072 8.021 1.00 94.12 93 TRP A N 1
ATOM 742 C CA . TRP A 1 93 ? -4.799 -16.302 7.435 1.00 94.12 93 TRP A CA 1
ATOM 743 C C . TRP A 1 93 ? -4.152 -15.002 6.958 1.00 94.12 93 TRP A C 1
ATOM 745 O O . TRP A 1 93 ? -3.001 -14.750 7.300 1.00 94.12 93 TRP A O 1
ATOM 755 N N . HIS A 1 94 ? -4.908 -14.157 6.251 1.00 91.88 94 HIS A N 1
ATOM 756 C CA . HIS A 1 94 ? -4.439 -12.853 5.783 1.00 91.88 94 HIS A CA 1
ATOM 757 C C . HIS A 1 94 ? -4.129 -11.888 6.939 1.00 91.88 94 HIS A C 1
ATOM 759 O O . HIS A 1 94 ? -3.147 -11.157 6.886 1.00 91.88 94 HIS A O 1
ATOM 765 N N . CYS A 1 95 ? -4.917 -11.910 8.021 1.00 90.56 95 CYS A N 1
ATOM 766 C CA . CYS A 1 95 ? -4.620 -11.108 9.213 1.00 90.56 95 CYS A CA 1
ATOM 767 C C . CYS A 1 95 ? -3.320 -11.537 9.914 1.00 90.56 95 CYS A C 1
ATOM 769 O O . CYS A 1 95 ? -2.652 -10.700 10.514 1.00 90.56 95 CYS A O 1
ATOM 771 N N . LEU A 1 96 ? -2.976 -12.828 9.863 1.00 90.94 96 LEU A N 1
ATOM 772 C CA . LEU A 1 96 ? -1.747 -13.368 10.452 1.00 90.94 96 LEU A CA 1
ATOM 773 C C . LEU A 1 96 ? -0.531 -13.231 9.522 1.00 90.94 96 LEU A C 1
ATOM 775 O O . LEU A 1 96 ? 0.590 -13.091 10.005 1.00 90.94 96 LEU A O 1
ATOM 779 N N . HIS A 1 97 ? -0.751 -13.261 8.208 1.00 91.62 97 HIS A N 1
ATOM 780 C CA . HIS A 1 97 ? 0.282 -13.200 7.173 1.00 91.62 97 HIS A CA 1
ATOM 781 C C . HIS A 1 97 ? -0.119 -12.146 6.132 1.00 91.62 97 HIS A C 1
ATOM 783 O O . HIS A 1 97 ? -0.665 -12.497 5.083 1.00 91.62 97 HIS A O 1
ATOM 789 N N . PRO A 1 98 ? 0.090 -10.853 6.429 1.00 89.94 98 PRO A N 1
ATOM 790 C CA . PRO A 1 98 ? -0.332 -9.787 5.537 1.00 89.94 98 PRO A CA 1
ATOM 791 C C . PRO A 1 98 ? 0.436 -9.832 4.213 1.00 89.94 98 PRO A C 1
ATOM 793 O O . PRO A 1 98 ? 1.654 -10.036 4.182 1.00 89.94 98 PRO A O 1
ATOM 796 N N . ALA A 1 99 ? -0.293 -9.599 3.123 1.00 89.62 99 ALA A N 1
ATOM 797 C CA . ALA A 1 99 ? 0.272 -9.480 1.787 1.00 89.62 99 ALA A CA 1
ATOM 798 C C . ALA A 1 99 ? 1.182 -8.240 1.687 1.00 89.62 99 ALA A C 1
ATOM 800 O O . ALA A 1 99 ? 0.892 -7.214 2.313 1.00 89.62 99 ALA A O 1
ATOM 801 N N . PRO A 1 100 ? 2.261 -8.289 0.890 1.00 91.00 100 PRO A N 1
ATOM 802 C CA . PRO A 1 100 ? 3.087 -7.118 0.640 1.00 91.00 100 PRO A CA 1
ATOM 803 C C . PRO A 1 100 ? 2.314 -6.031 -0.118 1.00 91.00 100 PRO A C 1
ATOM 805 O O . PRO A 1 100 ? 1.531 -6.331 -1.017 1.00 91.00 100 PRO A O 1
ATOM 808 N N . LEU A 1 101 ? 2.560 -4.761 0.222 1.00 87.44 101 LEU A N 1
ATOM 809 C CA . LEU A 1 101 ? 1.836 -3.619 -0.365 1.00 87.44 101 LEU A CA 1
ATOM 810 C C . LEU A 1 101 ? 2.158 -3.376 -1.842 1.00 87.44 101 LEU A C 1
ATOM 812 O O . LEU A 1 101 ? 1.330 -2.837 -2.571 1.00 87.44 101 LEU A O 1
ATOM 816 N N . SER A 1 102 ? 3.366 -3.728 -2.273 1.00 85.81 102 SER A N 1
ATOM 817 C CA . SER A 1 102 ? 3.796 -3.611 -3.660 1.00 85.81 102 SER A CA 1
ATOM 818 C C . SER A 1 102 ? 4.753 -4.738 -4.012 1.00 85.81 102 SER A C 1
ATOM 820 O O . SER A 1 102 ? 5.477 -5.249 -3.157 1.00 85.81 102 SER A O 1
ATOM 822 N N . VAL A 1 103 ? 4.799 -5.101 -5.294 1.00 84.06 103 VAL A N 1
ATOM 823 C CA . VAL A 1 103 ? 5.805 -6.022 -5.843 1.00 84.06 103 VAL A CA 1
ATOM 824 C C . VAL A 1 103 ? 7.207 -5.401 -5.772 1.00 84.06 103 VAL A C 1
ATOM 826 O O . VAL A 1 103 ? 8.201 -6.116 -5.632 1.00 84.06 103 VAL A O 1
ATOM 829 N N . PHE A 1 104 ? 7.302 -4.069 -5.815 1.00 84.00 104 PHE A N 1
ATOM 830 C CA . PHE A 1 104 ? 8.563 -3.333 -5.810 1.00 84.00 104 PHE A CA 1
ATOM 831 C C . PHE A 1 104 ? 8.574 -2.278 -4.698 1.00 84.00 104 PHE A C 1
ATOM 833 O O . PHE A 1 104 ? 7.687 -1.438 -4.616 1.00 84.00 104 PHE A O 1
ATOM 840 N N . ASN A 1 105 ? 9.633 -2.250 -3.884 1.00 83.25 105 ASN A N 1
ATOM 841 C CA . ASN A 1 105 ? 9.860 -1.161 -2.926 1.00 83.25 105 ASN A CA 1
ATOM 842 C C . ASN A 1 105 ? 10.726 -0.063 -3.565 1.00 83.25 105 ASN A C 1
ATOM 844 O O . ASN A 1 105 ? 11.878 0.132 -3.176 1.00 83.25 105 ASN A O 1
ATOM 848 N N . ASP A 1 106 ? 10.188 0.600 -4.590 1.00 85.12 106 ASP A N 1
ATOM 849 C CA . ASP A 1 106 ? 10.816 1.765 -5.218 1.00 85.12 106 ASP A CA 1
ATOM 850 C C . ASP A 1 106 ? 9.824 2.927 -5.321 1.00 85.12 106 ASP A C 1
ATOM 852 O O . ASP A 1 106 ? 8.866 2.889 -6.086 1.00 85.12 106 ASP A O 1
ATOM 856 N N . SER A 1 107 ? 10.106 3.999 -4.580 1.00 81.94 107 SER A N 1
ATOM 857 C CA . SER A 1 107 ? 9.325 5.244 -4.581 1.00 81.94 107 SER A CA 1
ATOM 858 C C . SER A 1 107 ? 9.215 5.937 -5.946 1.00 81.94 107 SER A C 1
ATOM 860 O O . SER A 1 107 ? 8.339 6.780 -6.132 1.00 81.94 107 SER A O 1
ATOM 862 N N . LYS A 1 108 ? 10.121 5.639 -6.884 1.00 83.75 108 LYS A N 1
ATOM 863 C CA . LYS A 1 108 ? 10.156 6.258 -8.218 1.00 83.75 108 LYS A CA 1
ATOM 864 C C . LYS A 1 108 ? 9.514 5.389 -9.291 1.00 83.75 108 LYS A C 1
ATOM 866 O O . LYS A 1 108 ? 9.398 5.834 -10.434 1.00 83.75 108 LYS A O 1
ATOM 871 N N . ARG A 1 109 ? 9.123 4.164 -8.946 1.00 84.56 109 ARG A N 1
ATOM 872 C CA . ARG A 1 109 ? 8.518 3.223 -9.877 1.00 84.56 109 ARG A CA 1
ATOM 873 C C . ARG A 1 109 ? 7.000 3.296 -9.759 1.00 84.56 109 ARG A C 1
ATOM 875 O O . ARG A 1 109 ? 6.447 3.200 -8.671 1.00 84.56 109 ARG A O 1
ATOM 882 N N . LEU A 1 110 ? 6.345 3.450 -10.902 1.00 84.69 110 LEU A N 1
ATOM 883 C CA . LEU A 1 110 ? 4.910 3.236 -11.052 1.00 84.69 110 LEU A CA 1
ATOM 884 C C . LEU A 1 110 ? 4.690 1.852 -11.660 1.00 84.69 110 LEU A C 1
ATOM 886 O O . LEU A 1 110 ? 5.542 1.375 -12.414 1.00 84.69 110 LEU A O 1
ATOM 890 N N . ASP A 1 111 ? 3.558 1.230 -11.348 1.00 85.12 111 ASP A N 1
ATOM 891 C CA . ASP A 1 111 ? 3.197 -0.051 -11.948 1.00 85.12 111 ASP A CA 1
ATOM 892 C C . ASP A 1 111 ? 2.947 0.095 -13.450 1.00 85.12 111 ASP A C 1
ATOM 894 O O . ASP A 1 111 ? 2.399 1.099 -13.922 1.00 85.12 111 ASP A O 1
ATOM 898 N N . ASP A 1 112 ? 3.333 -0.936 -14.201 1.00 85.81 112 ASP A N 1
ATOM 899 C CA . ASP A 1 112 ? 3.268 -0.925 -15.662 1.00 85.81 112 ASP A CA 1
ATOM 900 C C . ASP A 1 112 ? 1.820 -0.743 -16.147 1.00 85.81 112 ASP A C 1
ATOM 902 O O . ASP A 1 112 ? 1.575 -0.010 -17.102 1.00 85.81 112 ASP A O 1
ATOM 906 N N . GLU A 1 113 ? 0.840 -1.305 -15.434 1.00 87.44 113 GLU A N 1
ATOM 907 C CA . GLU A 1 113 ? -0.586 -1.127 -15.731 1.00 87.44 113 GLU A CA 1
ATOM 908 C C . GLU A 1 113 ? -1.037 0.334 -15.619 1.00 87.44 113 GLU A C 1
ATOM 910 O O . GLU A 1 113 ? -1.805 0.819 -16.451 1.00 87.44 113 GLU A O 1
ATOM 915 N N . ILE A 1 114 ? -0.526 1.064 -14.623 1.00 87.62 114 ILE A N 1
ATOM 916 C CA . ILE A 1 114 ? -0.834 2.486 -14.434 1.00 87.62 114 ILE A CA 1
ATOM 917 C C . ILE A 1 114 ? -0.240 3.285 -15.594 1.00 87.62 114 ILE A C 1
ATOM 919 O O . ILE A 1 114 ? -0.922 4.126 -16.181 1.00 87.62 114 ILE A O 1
ATOM 923 N N . ILE A 1 115 ? 1.010 2.992 -15.966 1.00 89.12 115 ILE A N 1
ATOM 924 C CA . ILE A 1 115 ? 1.701 3.641 -17.089 1.00 89.12 115 ILE A CA 1
ATOM 925 C C . ILE A 1 115 ? 0.958 3.377 -18.407 1.00 89.12 115 ILE A C 1
ATOM 927 O O . ILE A 1 115 ? 0.760 4.297 -19.209 1.00 89.12 115 ILE A O 1
ATOM 931 N N . GLU A 1 116 ? 0.508 2.145 -18.630 1.00 89.50 116 GLU A N 1
ATOM 932 C CA . GLU A 1 116 ? -0.251 1.765 -19.820 1.00 89.50 116 GLU A CA 1
ATOM 933 C C . GLU A 1 116 ? -1.682 2.338 -19.819 1.00 89.50 116 GLU A C 1
ATOM 935 O O . GLU A 1 116 ? -2.241 2.568 -20.888 1.00 89.50 116 GLU A O 1
ATOM 940 N N . ASN A 1 117 ? -2.262 2.686 -18.669 1.00 92.62 117 ASN A N 1
ATOM 941 C CA . ASN A 1 117 ? -3.540 3.408 -18.616 1.00 92.62 117 ASN A CA 1
ATOM 942 C C . ASN A 1 117 ? -3.393 4.907 -18.957 1.00 92.62 117 ASN A C 1
ATOM 944 O O . ASN A 1 117 ? -4.337 5.552 -19.412 1.00 92.62 117 ASN A O 1
ATOM 948 N N . THR A 1 118 ? -2.202 5.488 -18.785 1.00 91.25 118 THR A N 1
ATOM 949 C CA . THR A 1 118 ? -1.998 6.907 -19.107 1.00 91.25 118 THR A CA 1
ATOM 950 C C . THR A 1 118 ? -2.117 7.209 -20.605 1.00 91.25 118 THR A C 1
ATOM 952 O O . THR A 1 118 ? -1.936 6.343 -21.468 1.00 91.25 118 THR A O 1
ATOM 955 N N . SER A 1 119 ? -2.388 8.480 -20.925 1.00 90.62 119 SER A N 1
ATOM 956 C CA . SER A 1 119 ? -2.386 8.962 -22.306 1.00 90.62 119 SER A CA 1
ATOM 957 C C . SER A 1 119 ? -1.033 8.708 -22.978 1.00 90.62 119 SER A C 1
ATOM 959 O O . SER A 1 119 ? 0.019 8.727 -22.334 1.00 90.62 119 SER A O 1
ATOM 961 N N . TRP A 1 120 ? -1.046 8.513 -24.300 1.00 87.25 120 TRP A N 1
ATOM 962 C CA . TRP A 1 120 ? 0.164 8.228 -25.080 1.00 87.25 120 TRP A CA 1
ATOM 963 C C . TRP A 1 120 ? 1.290 9.242 -24.821 1.00 87.25 120 TRP A C 1
ATOM 965 O O . TRP A 1 120 ? 2.440 8.856 -24.624 1.00 87.25 120 TRP A O 1
ATOM 975 N N . TYR A 1 121 ? 0.938 10.529 -24.734 1.00 84.81 121 TYR A N 1
ATOM 976 C CA . TYR A 1 121 ? 1.881 11.608 -24.443 1.00 84.81 121 TYR A CA 1
ATOM 977 C C . TYR A 1 121 ? 2.584 11.412 -23.090 1.00 84.81 121 TYR A C 1
ATOM 979 O O . TYR A 1 121 ? 3.807 11.520 -22.991 1.00 84.81 121 TYR A O 1
ATOM 987 N N . CYS A 1 122 ? 1.820 11.086 -22.042 1.00 85.81 122 CYS A N 1
ATOM 988 C CA . CYS A 1 122 ? 2.361 10.812 -20.712 1.00 85.81 122 CYS A CA 1
ATOM 989 C C . CYS A 1 122 ? 3.256 9.569 -20.715 1.00 85.81 122 CYS A C 1
ATOM 991 O O . CYS A 1 122 ? 4.334 9.598 -20.118 1.00 85.81 122 CYS A O 1
ATOM 993 N N . ARG A 1 123 ? 2.857 8.514 -21.434 1.00 89.88 123 ARG A N 1
ATOM 994 C CA . ARG A 1 123 ? 3.633 7.275 -21.564 1.00 89.88 123 ARG A CA 1
ATOM 995 C C . ARG A 1 123 ? 4.990 7.506 -22.232 1.00 89.88 123 ARG A C 1
ATOM 997 O O . ARG A 1 123 ? 6.009 7.029 -21.740 1.00 89.88 123 ARG A O 1
ATOM 1004 N N . GLU A 1 124 ? 5.020 8.253 -23.330 1.00 87.25 124 GLU A N 1
ATOM 1005 C CA . GLU A 1 124 ? 6.252 8.614 -24.045 1.00 87.25 124 GLU A CA 1
ATOM 1006 C C . GLU A 1 124 ? 7.176 9.495 -23.196 1.00 87.25 124 GLU A C 1
ATOM 1008 O O . GLU A 1 124 ? 8.381 9.238 -23.117 1.00 87.25 124 GLU A O 1
ATOM 1013 N N . LYS A 1 125 ? 6.602 10.470 -22.479 1.00 86.31 125 LYS A N 1
ATOM 1014 C CA . LYS A 1 125 ? 7.347 11.323 -21.547 1.00 86.31 125 LYS A CA 1
ATOM 1015 C C . LYS A 1 125 ? 7.968 10.514 -20.402 1.00 86.31 125 LYS A C 1
ATOM 1017 O O . LYS A 1 125 ? 9.133 10.727 -20.074 1.00 86.31 125 LYS A O 1
ATOM 1022 N N . LEU A 1 126 ? 7.222 9.571 -19.820 1.00 86.06 126 LEU A N 1
ATOM 1023 C CA . LEU A 1 126 ? 7.716 8.663 -18.776 1.00 86.06 126 LEU A CA 1
ATOM 1024 C C . LEU A 1 126 ? 8.835 7.741 -19.286 1.00 86.06 126 LEU A C 1
ATOM 1026 O O . LEU A 1 126 ? 9.772 7.456 -18.546 1.00 86.06 126 LEU A O 1
ATOM 1030 N N . LYS A 1 127 ? 8.791 7.338 -20.563 1.00 84.56 127 LYS A N 1
ATOM 1031 C CA . LYS A 1 127 ? 9.856 6.565 -21.232 1.00 84.56 127 LYS A CA 1
ATOM 1032 C C . LYS A 1 127 ? 11.095 7.405 -21.584 1.00 84.56 127 LYS A C 1
ATOM 1034 O O . LYS A 1 127 ? 12.029 6.887 -22.191 1.00 84.56 127 LYS A O 1
ATOM 1039 N N . GLY A 1 128 ? 11.119 8.691 -21.225 1.00 79.75 128 GLY A N 1
ATOM 1040 C CA . GLY A 1 128 ? 12.247 9.587 -21.481 1.00 79.75 128 GLY A CA 1
ATOM 1041 C C . GLY A 1 128 ? 12.371 10.029 -22.940 1.00 79.75 128 GLY A C 1
ATOM 1042 O O . GLY A 1 128 ? 13.378 10.641 -23.306 1.00 79.75 128 GLY A O 1
ATOM 1043 N N . ARG A 1 129 ? 11.364 9.764 -23.784 1.00 76.12 129 ARG A N 1
ATOM 1044 C CA . ARG A 1 129 ? 11.314 10.365 -25.116 1.00 76.12 129 ARG A CA 1
ATOM 1045 C C . ARG A 1 129 ? 10.899 11.820 -24.949 1.00 76.12 129 ARG A C 1
ATOM 1047 O O . ARG A 1 129 ? 9.789 12.129 -24.522 1.00 76.12 129 ARG A O 1
ATOM 1054 N N . ASN A 1 130 ? 11.825 12.721 -25.271 1.00 62.91 130 ASN A N 1
ATOM 1055 C CA . ASN A 1 130 ? 11.495 14.122 -25.479 1.00 62.91 130 ASN A CA 1
ATOM 1056 C C . ASN A 1 130 ? 10.573 14.184 -26.695 1.00 62.91 130 ASN A C 1
ATOM 1058 O O . ASN A 1 130 ? 11.035 14.159 -27.837 1.00 62.91 130 ASN A O 1
ATOM 1062 N N . LEU A 1 131 ? 9.268 14.225 -26.439 1.00 65.31 131 LEU A N 1
ATOM 1063 C CA . LEU A 1 131 ? 8.314 14.689 -27.426 1.00 65.31 131 LEU A CA 1
ATOM 1064 C C . LEU A 1 131 ? 8.738 16.116 -27.731 1.00 65.31 131 LEU A C 1
ATOM 1066 O O . LEU A 1 131 ? 8.644 16.990 -26.868 1.00 65.31 131 LEU A O 1
ATOM 1070 N N . GLN A 1 132 ? 9.334 16.310 -28.910 1.00 69.19 132 GLN A N 1
ATOM 1071 C CA . GLN A 1 132 ? 9.725 17.642 -29.332 1.00 69.19 132 GLN A CA 1
ATOM 1072 C C . GLN A 1 132 ? 8.499 18.543 -29.204 1.00 69.19 132 GLN A C 1
ATOM 1074 O O . GLN A 1 132 ? 7.390 18.078 -29.498 1.00 69.19 132 GLN A O 1
ATOM 1079 N N . PRO A 1 133 ? 8.668 19.789 -28.726 1.00 66.88 133 PRO A N 1
ATOM 1080 C CA . PRO A 1 133 ? 7.563 20.727 -28.721 1.00 66.88 133 PRO A CA 1
ATOM 1081 C C . PRO A 1 133 ? 7.009 20.737 -30.140 1.00 66.88 133 PRO A C 1
ATOM 1083 O O . PRO A 1 133 ? 7.746 21.009 -31.088 1.00 66.88 133 PRO A O 1
ATOM 1086 N N . LEU A 1 134 ? 5.744 20.335 -30.287 1.00 66.88 134 LEU A N 1
ATOM 1087 C CA . LEU A 1 134 ? 5.062 20.440 -31.565 1.00 66.88 134 LEU A CA 1
ATOM 1088 C C . LEU A 1 134 ? 5.214 21.899 -31.975 1.00 66.88 134 LEU A C 1
ATOM 1090 O O . LEU A 1 134 ? 4.784 22.792 -31.245 1.00 66.88 134 LEU A O 1
ATOM 1094 N N . GLN A 1 135 ? 5.908 22.139 -33.084 1.00 67.44 135 GLN A N 1
ATOM 1095 C CA . GLN A 1 135 ? 5.980 23.463 -33.668 1.00 67.44 135 GLN A CA 1
ATOM 1096 C C . GLN A 1 135 ? 4.583 23.736 -34.220 1.00 67.44 135 GLN A C 1
ATOM 1098 O O . GLN A 1 135 ? 4.245 23.330 -35.329 1.00 67.44 135 GLN A O 1
ATOM 1103 N N . VAL A 1 136 ? 3.729 24.293 -33.364 1.00 68.44 136 VAL A N 1
ATOM 1104 C CA . VAL A 1 136 ? 2.365 24.651 -33.724 1.00 68.44 136 VAL A CA 1
ATOM 1105 C C . VAL A 1 136 ? 2.472 25.885 -34.599 1.00 68.44 136 VAL A C 1
ATOM 1107 O O . VAL A 1 136 ? 2.795 26.970 -34.124 1.00 68.44 136 VAL A O 1
ATOM 1110 N N . ASP A 1 137 ? 2.249 25.694 -35.891 1.00 75.38 137 ASP A N 1
ATOM 1111 C CA . ASP A 1 137 ? 1.992 26.803 -36.788 1.00 75.38 137 ASP A CA 1
ATOM 1112 C C . ASP A 1 137 ? 0.527 27.219 -36.617 1.00 75.38 137 ASP A C 1
ATOM 1114 O O . ASP A 1 137 ? -0.388 26.567 -37.125 1.00 75.38 137 ASP A O 1
ATOM 1118 N N . GLU A 1 138 ? 0.303 28.287 -35.852 1.00 70.00 138 GLU A N 1
ATOM 1119 C CA . GLU A 1 138 ? -1.032 28.845 -35.610 1.00 70.00 138 GLU A CA 1
ATOM 1120 C C . GLU A 1 138 ? -1.704 29.330 -36.908 1.00 70.00 138 GLU A C 1
ATOM 1122 O O . GLU A 1 138 ? -2.931 29.428 -36.965 1.00 70.00 138 GLU A O 1
ATOM 1127 N N . THR A 1 139 ? -0.928 29.584 -37.970 1.00 74.31 139 THR A N 1
ATOM 1128 C CA . THR A 1 139 ? -1.451 30.066 -39.257 1.00 74.31 139 THR A CA 1
ATOM 1129 C C . THR A 1 139 ? -1.924 28.943 -40.179 1.00 74.31 139 THR A C 1
ATOM 1131 O O . THR A 1 139 ? -2.844 29.156 -40.966 1.00 74.31 139 THR A O 1
ATOM 1134 N N . GLY A 1 140 ? -1.424 27.713 -40.007 1.00 74.25 140 GLY A N 1
ATOM 1135 C CA . GLY A 1 140 ? -1.815 26.564 -40.835 1.00 74.25 140 GLY A CA 1
ATOM 1136 C C . GLY A 1 140 ? -3.276 26.121 -40.662 1.00 74.25 140 GLY A C 1
ATOM 1137 O O . GLY A 1 140 ? -3.826 25.422 -41.512 1.00 74.25 140 GLY A O 1
ATOM 1138 N N . LEU A 1 141 ? -3.940 26.544 -39.582 1.00 79.12 141 LEU A N 1
ATOM 1139 C CA . LEU A 1 141 ? -5.360 26.260 -39.347 1.00 79.12 141 LEU A CA 1
ATOM 1140 C C . LEU A 1 141 ? -6.261 27.027 -40.333 1.00 79.12 141 LEU A C 1
ATOM 1142 O O . LEU A 1 141 ? -7.298 26.504 -40.741 1.00 79.12 141 LEU A O 1
ATOM 1146 N N . LEU A 1 142 ? -5.849 28.226 -40.763 1.00 81.31 142 LEU A N 1
ATOM 1147 C CA . LEU A 1 142 ? -6.571 29.012 -41.770 1.00 81.31 142 LEU A CA 1
ATOM 1148 C C . LEU A 1 142 ? -6.573 28.290 -43.121 1.00 81.31 142 LEU A C 1
ATOM 1150 O O . LEU A 1 142 ? -7.641 28.095 -43.695 1.00 81.31 142 LEU A O 1
ATOM 1154 N N . ASP A 1 143 ? -5.420 27.773 -43.548 1.00 82.88 143 ASP A N 1
ATOM 1155 C CA . ASP A 1 143 ? -5.283 27.019 -44.801 1.00 82.88 143 ASP A CA 1
ATOM 1156 C C . ASP A 1 143 ? -6.158 25.756 -44.827 1.00 82.88 143 ASP A C 1
ATOM 1158 O O . ASP A 1 143 ? -6.693 25.365 -45.868 1.00 82.88 143 ASP A O 1
ATOM 1162 N N . VAL A 1 144 ? -6.316 25.089 -43.678 1.00 83.56 144 VAL A N 1
ATOM 1163 C CA . VAL A 1 144 ? -7.191 23.913 -43.545 1.00 83.56 144 VAL A CA 1
ATOM 1164 C C . VAL A 1 144 ? -8.664 24.312 -43.642 1.00 83.56 144 VAL A C 1
ATOM 1166 O O . VAL A 1 144 ? -9.439 23.616 -44.300 1.00 83.56 144 VAL A O 1
ATOM 1169 N N . ILE A 1 145 ? -9.058 25.428 -43.022 1.00 85.38 145 ILE A N 1
ATOM 1170 C CA . ILE A 1 145 ? -10.432 25.946 -43.088 1.00 85.38 145 ILE A CA 1
ATOM 1171 C C . ILE A 1 145 ? -10.777 26.398 -44.512 1.00 85.38 145 ILE A C 1
ATOM 1173 O O . ILE A 1 145 ? -11.880 26.116 -44.985 1.00 85.38 145 ILE A O 1
ATOM 1177 N N . GLU A 1 146 ? -9.855 27.067 -45.204 1.00 86.50 146 GLU A N 1
ATOM 1178 C CA . GLU A 1 146 ? -10.047 27.501 -46.591 1.00 86.50 146 GLU A CA 1
ATOM 1179 C C . GLU A 1 146 ? -10.198 26.305 -47.532 1.00 86.50 146 GLU A C 1
ATOM 1181 O O . GLU A 1 146 ? -11.205 26.207 -48.231 1.00 86.50 146 GLU A O 1
ATOM 1186 N N . LYS A 1 147 ? -9.307 25.309 -47.446 1.00 86.62 147 LYS A N 1
ATOM 1187 C CA . LYS A 1 147 ? -9.441 24.066 -48.229 1.00 86.62 147 LYS A CA 1
ATOM 1188 C C . LYS A 1 147 ? -10.741 23.316 -47.946 1.00 86.62 147 LYS A C 1
ATOM 1190 O O . LYS A 1 147 ? -11.332 22.744 -48.859 1.00 86.62 147 LYS A O 1
ATOM 1195 N N . ALA A 1 148 ? -11.193 23.293 -46.692 1.00 86.12 148 ALA A N 1
ATOM 1196 C CA . ALA A 1 148 ? -12.461 22.663 -46.335 1.00 86.12 148 ALA A CA 1
ATOM 1197 C C . ALA A 1 148 ? -13.665 23.412 -46.931 1.00 86.12 148 ALA A C 1
ATOM 1199 O O . ALA A 1 148 ? -14.621 22.771 -47.365 1.00 86.12 148 ALA A O 1
ATOM 1200 N N . ARG A 1 149 ? -13.615 24.750 -46.992 1.00 84.75 149 ARG A N 1
ATOM 1201 C CA . ARG A 1 149 ? -14.639 25.560 -47.671 1.00 84.75 149 ARG A CA 1
ATOM 1202 C C . ARG A 1 149 ? -14.646 25.327 -49.175 1.00 84.75 149 ARG A C 1
ATOM 1204 O O . ARG A 1 149 ? -15.721 25.128 -49.732 1.00 84.75 149 ARG A O 1
ATOM 1211 N N . ASP A 1 150 ? -13.477 25.297 -49.804 1.00 83.50 150 ASP A N 1
ATOM 1212 C CA . ASP A 1 150 ? -13.354 25.052 -51.244 1.00 83.50 150 ASP A CA 1
ATOM 1213 C C . ASP A 1 150 ? -13.888 23.664 -51.623 1.00 83.50 150 ASP A C 1
ATOM 1215 O O . ASP A 1 150 ? -14.563 23.512 -52.637 1.00 83.50 150 ASP A O 1
ATOM 1219 N N . TYR A 1 151 ? -13.664 22.660 -50.769 1.00 77.50 151 TYR A N 1
ATOM 1220 C CA . TYR A 1 151 ? -14.222 21.318 -50.946 1.00 77.50 151 TYR A CA 1
ATOM 1221 C C . TYR A 1 151 ? -15.750 21.271 -50.793 1.00 77.50 151 TYR A C 1
ATOM 1223 O O . TYR A 1 151 ? -16.403 20.469 -51.446 1.00 77.50 151 TYR A O 1
ATOM 1231 N N . GLN A 1 152 ? -16.336 22.107 -49.932 1.00 70.62 152 GLN A N 1
ATOM 1232 C CA . GLN A 1 152 ? -17.793 22.191 -49.757 1.00 70.62 152 GLN A CA 1
ATOM 1233 C C . GLN A 1 152 ? -18.494 23.002 -50.857 1.00 70.62 152 GLN A C 1
ATOM 1235 O O . GLN A 1 152 ? -19.711 22.899 -51.000 1.00 70.62 152 GLN A O 1
ATOM 1240 N N . ALA A 1 153 ? -17.748 23.832 -51.588 1.00 63.16 153 ALA A N 1
ATOM 1241 C CA . ALA A 1 153 ? -18.255 24.645 -52.690 1.00 63.16 153 ALA A CA 1
ATOM 1242 C C . ALA A 1 153 ? -18.192 23.937 -54.061 1.00 63.16 153 ALA A C 1
ATOM 1244 O O . ALA A 1 153 ? -18.721 24.479 -55.034 1.00 63.16 153 ALA A O 1
ATOM 1245 N N . ALA A 1 154 ? -17.557 22.761 -54.133 1.00 52.94 154 ALA A N 1
ATOM 1246 C CA . ALA A 1 154 ? -17.514 21.868 -55.294 1.00 52.94 154 ALA A CA 1
ATOM 1247 C C . ALA A 1 154 ? -18.605 20.787 -55.212 1.00 52.94 154 ALA A C 1
ATOM 1249 O O . ALA A 1 154 ? -19.150 20.437 -56.284 1.00 52.94 154 ALA A O 1
#

Radius of gyration: 31.53 Å; chains: 1; bounding box: 40×57×92 Å

InterPro domains:
  IPR021879 VC2046 family [PF11993] (11-152)

Secondary structure (DSSP, 8-state):
---GGGSTTTSSHHHHHHHTT-HHHHHHHHHT--SSGGGS----------S-S-TTSS-PPPPPSS--HHHHHHHHHHHHHHHTT-HHHHHHHHHHSPPPS-S---TTPPPHHHHHHS-HHHHHHHTT---PPP---TTHHHHHHHHHHHHH--

Foldseek 3Di:
DDDPCVQCVNVCVLVVCVVVVVVVSNVVSVVLDDPDPVPRDDDDPPPPDDPDDPPPPDDFDDAAQADDPVLVVLVVVLVVCVVVVVVVVSVVSCSNRPHHPDNDPDPLDDDPVVLVPDDPVSNCVNVVNPPDPPPDPVCVVVVVVVVVVVVVVD

Sequence (154 aa):
MQSIHLDFEYNGSLNKAASQGHGAAFALLLAMLQENQLDRPQLAERPADNEQKQALFDKAPDIPLKPEPQHWEFEARHADYIHQQQLVSARLWHCLHPAPLSVFNDSKRLDDEIIENTSWYCREKLKGRNLQPLQVDETGLLDVIEKARDYQAA

Organism: NCBI:txid1526571

pLDDT: mean 79.4, std 12.77, range [47.22, 96.25]